Protein AF-A0A1C6YY06-F1 (afdb_monomer_lite)

Foldseek 3Di:
DDADDDPPDPVQGDDDPFGDDDDDDDQKDKDKDWDDDDPVRVVVVDDIDIDIDIDTADDDDPLFRGWDWDQDPPRDIDIDTDNDPDDPPDDDPPVVPPVPPPPDD

Secondary structure (DSSP, 8-state):
-B----SS-GGG---BSS--S----SSEEEEEEEE---HHHHHTT---EEEEEEEEPPPPPTT--EEEEEEETTTEEEEEEESSSS-TT---SGGGGSSSSS---

Organism: Hafnia alvei (NCBI:txid569)

Sequence (105 aa):
NSSAHDKNNPYAKGAGKTTCCGSISGKTAEVIWTLDITHEQYLKGMRLEKRQVVMPLPERKWGENDLHVHFLPGDKVLLGWSDNAWSPYEKRTDTLGKSAKQEQK

Structure (mmCIF, N/CA/C/O backbone):
data_AF-A0A1C6YY06-F1
#
_entry.id   AF-A0A1C6YY06-F1
#
loop_
_atom_site.group_PDB
_atom_site.id
_atom_site.type_symbol
_atom_site.label_atom_id
_atom_site.label_alt_id
_atom_site.label_comp_id
_atom_site.label_asym_id
_atom_site.label_entity_id
_atom_site.label_seq_id
_atom_site.pdbx_PDB_ins_code
_atom_site.Cartn_x
_atom_site.Cartn_y
_atom_site.Cartn_z
_atom_site.occupancy
_atom_site.B_iso_or_equiv
_atom_site.auth_seq_id
_atom_site.auth_comp_id
_atom_site.auth_asym_id
_atom_site.auth_atom_id
_atom_site.pdbx_PDB_model_num
ATOM 1 N N . ASN A 1 1 ? 2.043 3.932 9.772 1.00 44.62 1 ASN A N 1
ATOM 2 C CA . ASN A 1 1 ? 3.115 3.004 10.198 1.00 44.62 1 ASN A CA 1
ATOM 3 C C . ASN A 1 1 ? 3.190 1.912 9.149 1.00 44.62 1 ASN A C 1
ATOM 5 O O . ASN A 1 1 ? 2.192 1.225 8.985 1.00 44.62 1 ASN A O 1
ATOM 9 N N . SER A 1 2 ? 4.292 1.800 8.412 1.00 50.09 2 SER A N 1
ATOM 10 C CA . SER A 1 2 ? 4.485 0.782 7.371 1.00 50.09 2 SER A CA 1
ATOM 11 C C . SER A 1 2 ? 5.401 -0.309 7.930 1.00 50.09 2 SER A C 1
ATOM 13 O O . SER A 1 2 ? 6.434 0.017 8.518 1.00 50.09 2 SER A O 1
ATOM 15 N N . SER A 1 3 ? 5.018 -1.580 7.794 1.00 52.34 3 SER A N 1
ATOM 16 C CA . SER A 1 3 ? 5.855 -2.734 8.140 1.00 52.34 3 SER A CA 1
ATOM 17 C C . SER A 1 3 ? 5.758 -3.797 7.044 1.00 52.34 3 SER A C 1
ATOM 19 O O . SER A 1 3 ? 4.703 -3.995 6.444 1.00 52.34 3 SER A O 1
ATOM 21 N N . ALA A 1 4 ? 6.863 -4.487 6.775 1.00 52.56 4 ALA A N 1
ATOM 22 C CA . ALA A 1 4 ? 6.962 -5.569 5.810 1.00 52.56 4 ALA A CA 1
ATOM 23 C C . ALA A 1 4 ? 7.246 -6.834 6.605 1.00 52.56 4 ALA A C 1
ATOM 25 O O . ALA A 1 4 ? 8.281 -6.978 7.251 1.00 52.56 4 ALA A O 1
ATOM 26 N N . HIS A 1 5 ? 6.285 -7.744 6.620 1.00 53.84 5 HIS A N 1
ATOM 27 C CA . HIS A 1 5 ? 6.426 -8.981 7.361 1.00 53.84 5 HIS A CA 1
ATOM 28 C C . HIS A 1 5 ? 6.919 -10.080 6.421 1.00 53.84 5 HIS A C 1
ATOM 30 O O . HIS A 1 5 ? 6.124 -10.736 5.753 1.00 53.84 5 HIS A O 1
ATOM 36 N N . ASP A 1 6 ? 8.226 -10.315 6.400 1.00 53.78 6 ASP A N 1
ATOM 37 C CA . ASP A 1 6 ? 8.795 -11.508 5.779 1.00 53.78 6 ASP A CA 1
ATOM 38 C C . ASP A 1 6 ? 8.890 -12.628 6.830 1.00 53.78 6 ASP A C 1
ATOM 40 O O . ASP A 1 6 ? 9.418 -12.436 7.928 1.00 53.78 6 ASP A O 1
ATOM 44 N N . LYS A 1 7 ? 8.359 -13.813 6.508 1.00 56.28 7 LYS A N 1
ATOM 45 C CA . LYS A 1 7 ? 8.452 -15.001 7.373 1.00 56.28 7 LYS A CA 1
ATOM 46 C C . LYS A 1 7 ? 9.903 -15.486 7.523 1.00 56.28 7 LYS A C 1
ATOM 48 O O . LYS A 1 7 ? 10.225 -16.089 8.541 1.00 56.28 7 LYS A O 1
ATOM 53 N N . ASN A 1 8 ? 10.756 -15.200 6.540 1.00 57.81 8 ASN A N 1
ATOM 54 C CA . ASN A 1 8 ? 12.156 -15.615 6.477 1.00 57.81 8 ASN A CA 1
ATOM 55 C C . ASN A 1 8 ? 13.142 -14.494 6.857 1.00 57.81 8 ASN A C 1
ATOM 57 O O . ASN A 1 8 ? 14.305 -14.788 7.121 1.00 57.81 8 ASN A O 1
ATOM 61 N N . ASN A 1 9 ? 12.697 -13.231 6.924 1.00 51.94 9 ASN A N 1
ATOM 62 C CA . ASN A 1 9 ? 13.514 -12.101 7.374 1.00 51.94 9 ASN A CA 1
ATOM 63 C C . ASN A 1 9 ? 12.886 -11.421 8.612 1.00 51.94 9 ASN A C 1
ATOM 65 O O . ASN A 1 9 ? 12.067 -10.505 8.479 1.00 51.94 9 ASN A O 1
ATOM 69 N N . PRO A 1 10 ? 13.286 -11.822 9.836 1.00 53.38 10 PRO A N 1
ATOM 70 C CA . PRO A 1 10 ? 12.740 -11.272 11.078 1.00 53.38 10 PRO A CA 1
ATOM 71 C C . PRO A 1 10 ? 13.078 -9.786 11.293 1.00 53.38 10 PRO A C 1
ATOM 73 O O . PRO A 1 10 ? 12.416 -9.134 12.101 1.00 53.38 10 PRO A O 1
ATOM 76 N N . TYR A 1 11 ? 14.048 -9.236 10.552 1.00 49.56 11 TYR A N 1
ATOM 77 C CA . TYR A 1 11 ? 14.464 -7.831 10.618 1.00 49.56 11 TYR A CA 1
ATOM 78 C C . TYR A 1 11 ? 13.669 -6.906 9.685 1.00 49.56 11 TYR A C 1
ATOM 80 O O . TYR A 1 11 ? 13.784 -5.690 9.802 1.00 49.56 11 TYR A O 1
ATOM 88 N N . ALA A 1 12 ? 12.812 -7.445 8.808 1.00 48.84 12 ALA A N 1
ATOM 89 C CA . ALA A 1 12 ? 11.890 -6.639 7.995 1.00 48.84 12 ALA A CA 1
ATOM 90 C C . ALA A 1 12 ? 10.772 -5.977 8.843 1.00 48.84 12 ALA A C 1
ATOM 92 O O . ALA A 1 12 ? 10.042 -5.095 8.385 1.00 48.84 12 ALA A O 1
ATOM 93 N N . LYS A 1 13 ? 10.673 -6.349 10.127 1.00 45.22 13 LYS A N 1
ATOM 94 C CA . LYS A 1 13 ? 9.729 -5.811 11.115 1.00 45.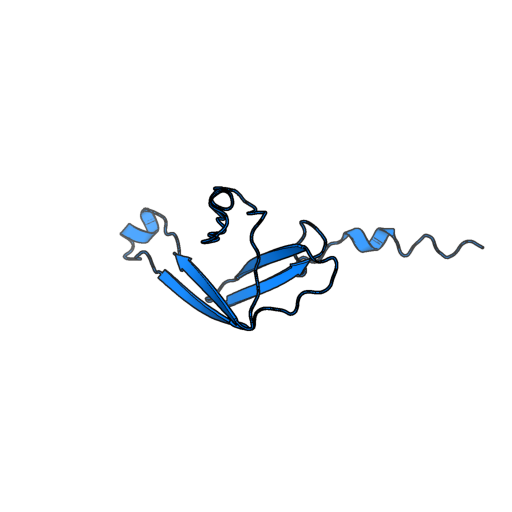22 13 LYS A CA 1
ATOM 95 C C . LYS A 1 13 ? 10.200 -4.466 11.685 1.00 45.22 13 LYS A C 1
ATOM 97 O O . LYS A 1 13 ? 10.428 -4.333 12.882 1.00 45.22 13 LYS A O 1
ATOM 102 N N . GLY A 1 14 ? 10.348 -3.461 10.829 1.00 40.28 14 GLY A N 1
ATOM 103 C CA . GLY A 1 14 ? 10.580 -2.076 11.243 1.00 40.28 14 GLY A CA 1
ATOM 104 C C . GLY A 1 14 ? 9.286 -1.266 11.208 1.00 40.28 14 GLY A C 1
ATOM 105 O O . GLY A 1 14 ? 8.548 -1.338 10.229 1.00 40.28 14 GLY A O 1
ATOM 106 N N . ALA A 1 15 ? 9.007 -0.481 12.251 1.00 42.34 15 ALA A N 1
ATOM 107 C CA . ALA A 1 15 ? 7.994 0.570 12.199 1.00 42.34 15 ALA A CA 1
ATOM 108 C C . ALA A 1 15 ? 8.621 1.821 11.560 1.00 42.34 15 ALA A C 1
ATOM 110 O O . ALA A 1 15 ? 9.365 2.547 12.215 1.00 42.34 15 ALA A O 1
ATOM 111 N N . GLY A 1 16 ? 8.345 2.060 10.276 1.00 47.00 16 GLY A N 1
ATOM 112 C CA . GLY A 1 16 ? 8.868 3.208 9.525 1.00 47.00 16 GLY A CA 1
ATOM 113 C C . GLY A 1 16 ? 7.844 3.781 8.542 1.00 47.00 16 GLY A C 1
ATOM 114 O O . GLY A 1 16 ? 6.776 3.207 8.348 1.00 47.00 16 GLY A O 1
ATOM 115 N N . LYS A 1 17 ? 8.141 4.93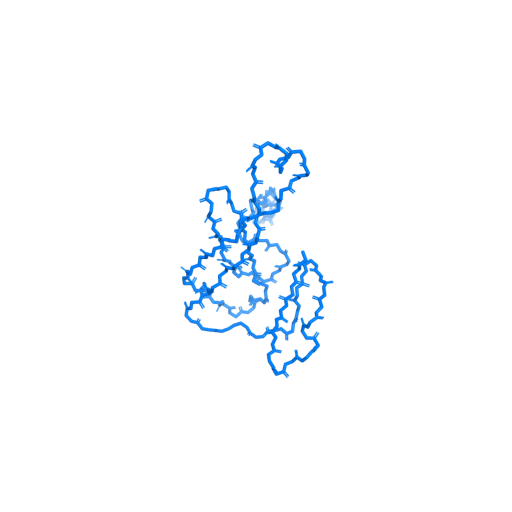7 7.927 1.00 59.41 17 LYS A N 1
ATOM 116 C CA . LYS A 1 17 ? 7.371 5.456 6.771 1.00 59.41 17 LYS A CA 1
ATOM 117 C C . LYS A 1 17 ? 7.585 4.587 5.523 1.00 59.41 17 LYS A C 1
ATOM 119 O O . LYS A 1 17 ? 6.657 4.389 4.746 1.00 59.41 17 LYS A O 1
ATOM 124 N N . THR A 1 18 ? 8.777 4.011 5.416 1.00 62.47 18 THR A N 1
ATOM 125 C CA . THR A 1 18 ? 9.213 3.078 4.376 1.00 62.47 18 THR A CA 1
ATOM 126 C C . THR A 1 18 ? 9.631 1.786 5.060 1.00 62.47 18 THR A C 1
ATOM 128 O O . THR A 1 18 ? 10.265 1.839 6.117 1.00 62.47 18 THR A O 1
ATOM 131 N N . THR A 1 19 ? 9.301 0.638 4.474 1.00 66.12 19 THR A N 1
ATOM 132 C CA . THR A 1 19 ? 9.878 -0.632 4.914 1.00 66.12 19 THR A CA 1
ATOM 133 C C . THR A 1 19 ? 10.793 -1.193 3.843 1.00 66.12 19 THR A C 1
ATOM 135 O O . THR A 1 19 ? 10.408 -1.272 2.682 1.00 66.12 19 THR A O 1
ATOM 138 N N . CYS A 1 20 ? 12.008 -1.569 4.238 1.00 66.62 20 CYS A N 1
ATOM 139 C CA . CYS A 1 20 ? 13.033 -2.099 3.349 1.00 66.62 20 CYS A CA 1
ATOM 140 C C . CYS A 1 20 ? 13.287 -3.596 3.597 1.00 66.62 20 CYS A C 1
ATOM 142 O O . CYS A 1 20 ? 12.822 -4.172 4.582 1.00 66.62 20 CYS A O 1
ATOM 144 N N . CYS A 1 21 ? 14.055 -4.213 2.693 1.00 68.56 21 CYS A N 1
ATOM 145 C C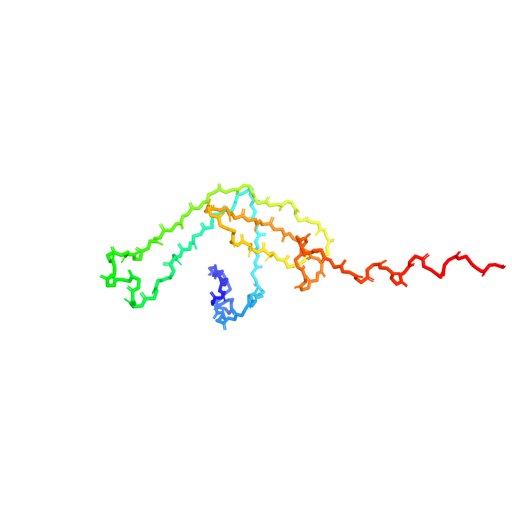A . CYS A 1 21 ? 14.581 -5.581 2.817 1.00 68.56 21 CYS A CA 1
ATOM 146 C C . CYS A 1 21 ? 13.533 -6.714 2.783 1.00 68.56 21 CYS A C 1
ATOM 148 O O . CYS A 1 21 ? 13.816 -7.821 3.248 1.00 68.56 21 CYS A O 1
ATOM 150 N N . GLY A 1 22 ? 12.348 -6.456 2.217 1.00 69.50 22 GLY A N 1
ATOM 151 C CA . GLY A 1 22 ? 11.329 -7.469 1.921 1.00 69.50 22 GLY A CA 1
ATOM 152 C C . GLY A 1 22 ? 11.291 -7.825 0.433 1.00 69.50 22 GLY A C 1
ATOM 153 O O . GLY A 1 22 ? 11.453 -6.954 -0.419 1.00 69.50 22 GLY A O 1
ATOM 154 N N . SER A 1 23 ? 11.060 -9.100 0.113 1.00 74.12 23 SER A N 1
ATOM 155 C CA . SER A 1 23 ? 10.807 -9.541 -1.264 1.00 74.12 23 SER A CA 1
ATOM 156 C C . SER A 1 23 ? 9.306 -9.558 -1.537 1.00 74.12 23 SER A C 1
ATOM 158 O O . SER A 1 23 ? 8.563 -10.305 -0.901 1.00 74.12 23 SER A O 1
ATOM 160 N N . ILE A 1 24 ? 8.855 -8.740 -2.489 1.00 78.69 24 ILE A N 1
ATOM 161 C CA . ILE A 1 24 ? 7.465 -8.718 -2.950 1.00 78.69 24 ILE A CA 1
ATOM 162 C C . ILE A 1 24 ? 7.433 -9.364 -4.331 1.00 78.69 24 ILE A C 1
ATOM 164 O O . ILE A 1 24 ? 8.041 -8.873 -5.281 1.00 78.69 24 ILE A O 1
ATOM 168 N N . SER A 1 25 ? 6.745 -10.495 -4.435 1.00 79.00 25 SER A N 1
ATOM 169 C CA . SER A 1 25 ? 6.603 -11.251 -5.676 1.00 79.00 25 SER A CA 1
ATOM 170 C C . SER A 1 25 ? 5.232 -11.916 -5.729 1.00 79.00 25 SER A C 1
ATOM 172 O O . SER A 1 25 ? 4.611 -12.161 -4.696 1.00 79.00 25 SER A O 1
ATOM 174 N N . GLY A 1 26 ? 4.746 -12.189 -6.936 1.00 85.75 26 GL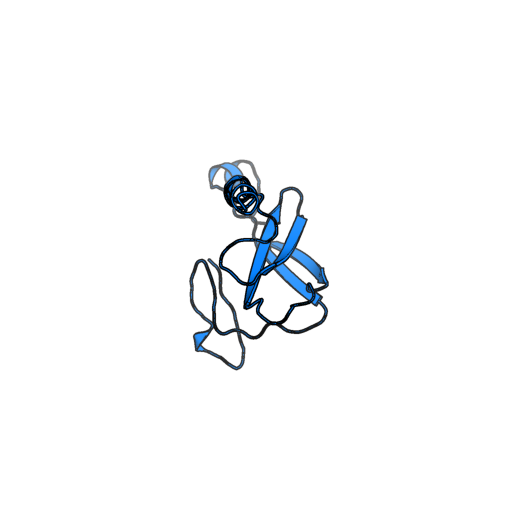Y A N 1
ATOM 175 C CA . GLY A 1 26 ? 3.429 -12.778 -7.158 1.00 85.75 26 GLY A CA 1
ATOM 176 C C . GLY A 1 26 ? 2.654 -12.048 -8.247 1.00 85.75 26 GLY A C 1
ATOM 177 O O . GLY A 1 26 ? 3.152 -11.111 -8.862 1.00 85.75 26 GLY A O 1
ATOM 178 N N . LYS A 1 27 ? 1.429 -12.513 -8.500 1.00 88.06 27 LYS A N 1
ATOM 179 C CA . LYS A 1 27 ? 0.525 -11.925 -9.505 1.00 88.06 27 LYS A CA 1
ATOM 180 C C . LYS A 1 27 ? -0.485 -10.954 -8.897 1.00 88.06 27 LYS A C 1
ATOM 182 O O . LYS A 1 27 ? -1.038 -10.115 -9.598 1.00 88.06 27 LYS A O 1
ATOM 187 N N . THR A 1 28 ? -0.747 -11.087 -7.603 1.00 90.75 28 THR A N 1
ATOM 188 C CA . THR A 1 28 ? -1.801 -10.368 -6.886 1.00 90.75 28 THR A CA 1
ATOM 189 C C . THR A 1 28 ? -1.257 -9.811 -5.585 1.00 90.75 28 THR A C 1
ATOM 191 O O . THR A 1 28 ? -0.454 -10.464 -4.921 1.00 90.75 28 THR A O 1
ATOM 194 N N . ALA A 1 29 ? -1.740 -8.634 -5.212 1.00 89.06 29 ALA A N 1
ATOM 195 C CA . ALA A 1 29 ? -1.507 -8.015 -3.922 1.00 89.06 29 ALA A CA 1
ATOM 196 C C . ALA A 1 29 ? -2.834 -7.918 -3.163 1.00 89.06 29 ALA A C 1
ATOM 198 O O . ALA A 1 29 ? -3.844 -7.467 -3.709 1.00 89.06 29 ALA A O 1
ATOM 199 N N . GLU A 1 30 ? -2.815 -8.342 -1.904 1.00 90.62 30 GLU A N 1
ATOM 200 C CA . GLU A 1 30 ? -3.896 -8.097 -0.956 1.00 90.62 30 GLU A CA 1
ATOM 201 C C . GLU A 1 30 ? -3.509 -6.891 -0.102 1.00 90.62 30 GLU A C 1
ATOM 203 O O . GLU A 1 30 ? -2.487 -6.904 0.587 1.00 90.62 30 GLU A O 1
ATOM 208 N N . VAL A 1 31 ? -4.312 -5.832 -0.173 1.00 87.38 31 VAL A N 1
ATOM 209 C CA . VAL A 1 31 ? -4.097 -4.609 0.600 1.00 87.38 31 VAL A CA 1
ATOM 210 C C . VAL A 1 31 ? -5.199 -4.507 1.639 1.00 87.38 31 VAL A C 1
ATOM 212 O O . VAL A 1 31 ? -6.381 -4.484 1.303 1.00 87.38 31 VAL A O 1
ATOM 215 N N . ILE A 1 32 ? -4.801 -4.439 2.906 1.00 87.50 32 ILE A N 1
ATOM 216 C CA . ILE A 1 32 ? -5.699 -4.392 4.059 1.00 87.50 32 ILE A CA 1
ATOM 217 C C . ILE A 1 32 ? -5.364 -3.145 4.870 1.00 87.50 32 ILE A C 1
ATOM 219 O O . ILE A 1 32 ? -4.209 -2.944 5.244 1.00 87.50 32 ILE A O 1
ATOM 223 N N . TRP A 1 33 ? -6.366 -2.324 5.176 1.00 84.88 33 TRP A N 1
ATOM 224 C CA . TRP A 1 33 ? -6.191 -1.124 5.993 1.00 84.88 33 TRP A CA 1
ATOM 225 C C . TRP A 1 33 ? -7.374 -0.909 6.932 1.00 84.88 33 TRP A C 1
ATOM 227 O O . TRP A 1 33 ? -8.476 -1.408 6.709 1.00 84.88 33 TRP A O 1
ATOM 237 N N . THR A 1 34 ? -7.134 -0.154 7.998 1.00 83.38 34 THR A N 1
ATOM 238 C CA . THR A 1 34 ? -8.177 0.287 8.924 1.00 83.38 34 THR A CA 1
ATOM 239 C C . THR A 1 34 ? -8.395 1.772 8.703 1.00 83.38 34 THR A C 1
ATOM 241 O O . THR A 1 34 ? -7.434 2.541 8.750 1.00 83.38 34 THR A O 1
ATOM 244 N N . LEU A 1 35 ? -9.640 2.176 8.448 1.00 79.62 35 LEU A N 1
ATOM 245 C CA . LEU A 1 35 ? -10.000 3.587 8.425 1.00 79.62 35 LEU A CA 1
ATOM 246 C C . LEU A 1 35 ? -9.985 4.099 9.865 1.00 79.62 35 LEU A C 1
ATOM 248 O O . LEU A 1 35 ? -10.856 3.745 10.662 1.00 79.62 35 LEU A O 1
ATOM 252 N N . ASP A 1 36 ? -8.959 4.877 10.199 1.00 75.75 36 ASP A N 1
ATOM 253 C CA . ASP A 1 36 ? -8.860 5.503 11.511 1.00 75.75 36 ASP A CA 1
ATOM 254 C C . ASP A 1 36 ? -9.862 6.657 11.610 1.00 75.75 36 ASP A C 1
ATOM 256 O 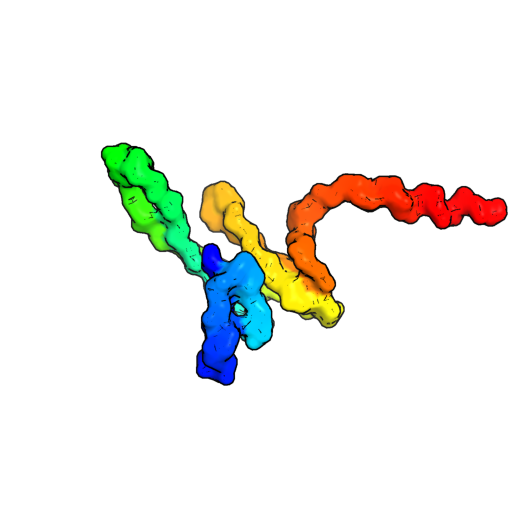O . ASP A 1 36 ? -10.050 7.417 10.656 1.00 75.75 36 ASP A O 1
ATOM 260 N N . ILE A 1 37 ? -10.526 6.763 12.757 1.00 83.12 37 ILE A N 1
ATOM 261 C CA . ILE A 1 37 ? -11.565 7.761 13.007 1.00 83.12 37 ILE A CA 1
ATOM 262 C C . ILE A 1 37 ? -11.230 8.549 14.264 1.00 83.12 37 ILE A C 1
ATOM 264 O O . ILE A 1 37 ? -10.728 8.012 15.251 1.00 83.12 37 ILE A O 1
ATOM 268 N N . THR A 1 38 ? -11.537 9.841 14.253 1.00 86.56 38 THR A N 1
ATOM 269 C CA . THR A 1 38 ? -11.334 10.684 15.432 1.00 86.56 38 THR A CA 1
ATOM 270 C C . THR A 1 38 ? -12.334 10.335 16.537 1.00 86.56 38 THR A C 1
ATOM 272 O O . THR A 1 38 ? -13.395 9.750 16.303 1.00 86.56 38 THR A O 1
ATOM 275 N N . HIS A 1 39 ? -12.035 10.739 17.773 1.00 86.62 39 HIS A N 1
ATOM 276 C CA . HIS A 1 39 ? -12.956 10.532 18.892 1.00 86.62 39 HIS A CA 1
ATOM 277 C C . HIS A 1 39 ? -14.330 11.182 18.642 1.00 86.62 39 HIS A C 1
ATOM 279 O O . HIS A 1 39 ? -15.367 10.567 18.872 1.00 86.62 39 HIS A O 1
ATOM 285 N N . GLU A 1 40 ? -14.355 12.393 18.084 1.00 91.25 40 GLU A N 1
ATOM 286 C CA . GLU A 1 40 ? -15.599 13.086 17.724 1.00 91.25 40 GLU A CA 1
ATOM 287 C C . GLU A 1 40 ? -16.407 12.332 16.662 1.00 91.25 40 GLU A C 1
ATOM 289 O O . GLU A 1 40 ? -17.635 12.284 16.710 1.00 91.25 40 GLU A O 1
ATOM 294 N N . GLN A 1 41 ? -15.716 11.732 15.697 1.00 86.75 41 GLN A N 1
ATOM 295 C CA . GLN A 1 41 ? -16.306 10.900 14.657 1.00 86.75 41 GLN A CA 1
ATOM 296 C C . GLN A 1 41 ? -16.928 9.621 15.234 1.00 86.75 41 GLN A C 1
ATOM 298 O O . GLN A 1 41 ? -18.029 9.238 14.836 1.00 86.75 41 GLN A O 1
ATOM 303 N N . TYR A 1 42 ? -16.276 9.016 16.226 1.00 87.44 42 TYR A N 1
ATOM 304 C CA . TYR A 1 42 ? -16.824 7.888 16.974 1.00 87.44 42 TYR A CA 1
ATOM 305 C C . TYR A 1 42 ? -18.081 8.271 17.770 1.00 87.44 42 TYR A C 1
ATOM 307 O O . TYR A 1 42 ? -19.080 7.554 17.732 1.00 87.44 42 TYR A O 1
ATOM 315 N N . LEU A 1 43 ? -18.075 9.430 18.440 1.00 92.12 43 LEU A N 1
ATOM 316 C CA . LEU A 1 43 ? -19.247 9.940 19.167 1.00 92.12 43 LEU A CA 1
ATOM 317 C C . LEU A 1 43 ? -20.438 10.225 18.238 1.00 92.12 43 LEU A C 1
ATOM 319 O O . LEU A 1 43 ? -21.584 10.069 18.648 1.00 92.12 43 LEU A O 1
ATOM 323 N N . LYS A 1 44 ? -20.178 10.569 16.971 1.00 93.62 44 LYS A N 1
ATOM 324 C CA . LYS A 1 44 ? -21.198 10.700 15.913 1.00 93.62 44 LYS A CA 1
ATOM 325 C C . LYS A 1 44 ? -21.706 9.353 15.376 1.00 93.62 44 LYS A C 1
ATOM 327 O O . LYS A 1 44 ? -22.491 9.333 14.433 1.00 93.62 44 LYS A O 1
ATOM 332 N N . GLY A 1 45 ? -21.279 8.236 15.964 1.00 89.12 45 GLY A N 1
ATOM 333 C CA . GLY A 1 45 ? -21.746 6.890 15.640 1.00 89.12 45 GLY A CA 1
ATOM 334 C C . GLY A 1 45 ? -20.891 6.141 14.619 1.00 89.12 45 GLY A C 1
ATOM 335 O O . GLY A 1 45 ? -21.209 4.989 14.323 1.00 89.12 45 GLY A O 1
ATOM 336 N N . MET A 1 46 ? -19.806 6.734 14.105 1.00 87.00 46 MET A N 1
ATOM 337 C CA . MET A 1 46 ? -18.894 6.014 13.211 1.00 87.00 46 MET A CA 1
ATOM 338 C C . MET A 1 46 ? -18.089 4.966 13.979 1.00 87.00 46 MET A C 1
ATOM 340 O O . MET A 1 46 ? -17.813 5.100 15.173 1.00 87.00 46 MET A O 1
ATOM 344 N N . ARG A 1 47 ? -17.710 3.892 13.292 1.00 85.69 47 ARG A N 1
ATOM 345 C CA . ARG A 1 47 ? -16.953 2.780 13.869 1.00 85.69 47 ARG A CA 1
ATOM 346 C C . ARG A 1 47 ? -15.682 2.546 13.068 1.00 85.69 47 ARG A C 1
ATOM 348 O O . ARG A 1 47 ? -15.596 2.936 11.910 1.00 85.69 47 ARG A O 1
ATOM 355 N N . LEU A 1 48 ? -14.695 1.930 13.715 1.00 84.56 48 LEU A N 1
ATOM 356 C CA . LEU A 1 48 ? -13.484 1.474 13.042 1.00 84.56 48 LEU A CA 1
ATOM 357 C C . LEU A 1 48 ? -13.869 0.424 12.004 1.00 84.56 48 LEU A C 1
ATOM 359 O O . LEU A 1 48 ? -14.486 -0.589 12.338 1.00 84.56 48 LEU A O 1
ATOM 363 N N . GLU A 1 49 ? -13.478 0.663 10.762 1.00 82.94 49 GLU A N 1
ATOM 364 C CA . GLU A 1 49 ? -13.777 -0.228 9.651 1.00 82.94 49 GLU A CA 1
ATOM 365 C C . GLU A 1 49 ? -12.485 -0.755 9.045 1.00 82.94 49 GLU A C 1
ATOM 367 O O . GLU A 1 49 ? -11.602 0.005 8.638 1.00 82.94 49 GLU A O 1
ATOM 372 N N . LYS A 1 50 ? -12.388 -2.083 8.976 1.00 85.75 50 LYS A N 1
ATOM 373 C CA . LYS A 1 50 ? -11.322 -2.769 8.257 1.00 85.75 50 LYS A CA 1
ATOM 374 C C . LYS A 1 50 ? -11.760 -2.944 6.808 1.00 85.75 50 LYS A C 1
ATOM 376 O O . LYS A 1 50 ? -12.764 -3.598 6.538 1.00 85.75 50 LYS A O 1
ATOM 381 N N . ARG A 1 51 ? -11.005 -2.356 5.890 1.00 86.19 51 ARG A N 1
ATOM 382 C CA . ARG A 1 51 ? -11.225 -2.428 4.447 1.00 86.19 51 ARG A CA 1
ATOM 383 C C . ARG A 1 51 ? -10.140 -3.306 3.824 1.00 86.19 51 ARG A C 1
ATOM 385 O O . ARG A 1 51 ? -9.018 -3.386 4.331 1.00 86.19 51 ARG A O 1
ATOM 392 N N . GLN A 1 52 ? -10.497 -3.997 2.749 1.00 89.31 52 GLN A N 1
ATOM 393 C CA . GLN A 1 52 ? -9.579 -4.855 2.012 1.00 89.31 52 GLN A CA 1
ATOM 394 C C . GLN A 1 52 ? -9.857 -4.767 0.518 1.00 89.31 52 GLN A C 1
ATOM 396 O O . GLN A 1 52 ? -11.012 -4.664 0.103 1.00 89.31 52 GLN A O 1
ATOM 401 N N . VAL A 1 53 ? -8.804 -4.857 -0.286 1.00 89.62 53 VAL A N 1
ATOM 402 C CA . VAL A 1 53 ? -8.914 -4.991 -1.736 1.00 89.62 53 VAL A CA 1
ATOM 403 C C . VAL A 1 53 ? -7.868 -5.969 -2.246 1.00 89.62 53 VAL A C 1
ATOM 405 O O . VAL A 1 53 ? -6.723 -5.977 -1.792 1.00 89.62 53 VAL A O 1
ATOM 408 N N . VAL A 1 54 ? -8.280 -6.800 -3.198 1.00 91.31 54 VAL A N 1
ATOM 409 C CA . VAL A 1 54 ? -7.391 -7.697 -3.934 1.00 91.31 54 VAL A CA 1
ATOM 410 C C . VAL A 1 54 ? -7.258 -7.139 -5.338 1.00 91.31 54 VAL A C 1
ATOM 412 O O . VAL A 1 54 ? -8.256 -6.938 -6.029 1.00 91.31 54 VAL A O 1
ATOM 415 N N . MET A 1 55 ? -6.027 -6.870 -5.753 1.00 90.94 55 MET A N 1
ATOM 416 C CA . MET A 1 55 ? -5.735 -6.282 -7.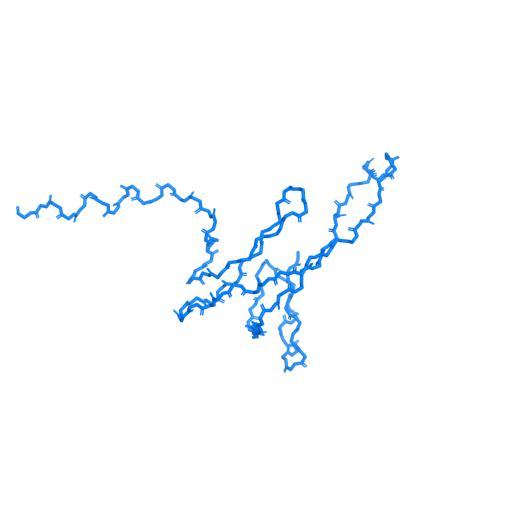056 1.00 90.94 55 MET A CA 1
ATOM 417 C C . MET A 1 55 ? -4.499 -6.937 -7.681 1.00 90.94 55 MET A C 1
ATOM 419 O O . MET A 1 55 ? -3.688 -7.527 -6.961 1.00 90.94 55 MET A O 1
ATOM 423 N N . PRO A 1 56 ? -4.340 -6.887 -9.014 1.00 91.56 56 PRO A N 1
ATOM 424 C CA . PRO A 1 56 ? -3.115 -7.358 -9.645 1.00 91.56 56 PRO A CA 1
ATOM 425 C C . PRO A 1 56 ? -1.909 -6.572 -9.119 1.00 91.56 56 PRO A C 1
ATOM 427 O O . PRO A 1 56 ? -1.971 -5.351 -8.961 1.00 91.56 56 PRO A O 1
ATOM 430 N N . LEU A 1 57 ? -0.814 -7.281 -8.842 1.00 89.81 57 LEU A N 1
ATOM 431 C CA . LEU A 1 57 ? 0.453 -6.646 -8.499 1.00 89.81 57 LEU A CA 1
ATOM 432 C C . LEU A 1 57 ? 1.040 -6.042 -9.789 1.00 89.81 57 LEU A C 1
ATOM 434 O O . LEU A 1 57 ? 1.134 -6.765 -10.784 1.00 89.81 57 LEU A O 1
ATOM 438 N N . PRO A 1 58 ? 1.422 -4.752 -9.809 1.00 88.75 58 PRO A N 1
ATOM 439 C CA . PRO A 1 58 ? 2.038 -4.148 -10.984 1.00 88.75 58 PRO A CA 1
ATOM 440 C C . PRO A 1 58 ? 3.343 -4.867 -11.341 1.00 88.75 58 PRO A C 1
ATOM 442 O O . PRO A 1 58 ? 4.107 -5.276 -10.459 1.00 88.75 58 PRO A O 1
ATOM 445 N N . GLU A 1 59 ? 3.603 -5.002 -12.641 1.00 86.38 59 GLU A N 1
ATOM 446 C CA . GLU A 1 59 ? 4.863 -5.554 -13.128 1.00 86.38 59 GLU A CA 1
ATOM 447 C C . GLU A 1 59 ? 6.022 -4.647 -12.720 1.00 86.38 59 GLU A C 1
ATOM 449 O O . GLU A 1 59 ? 5.996 -3.439 -12.950 1.00 86.38 59 GLU A O 1
ATOM 454 N N . ARG A 1 60 ? 7.038 -5.251 -12.106 1.00 87.00 60 ARG A N 1
ATOM 455 C CA . ARG A 1 60 ? 8.246 -4.556 -11.669 1.00 87.00 60 ARG A CA 1
ATOM 456 C C . ARG A 1 60 ? 9.291 -4.593 -12.772 1.00 87.00 60 ARG A C 1
ATOM 458 O O . ARG A 1 60 ? 9.669 -5.683 -13.212 1.00 87.00 60 ARG A O 1
ATOM 465 N N . LYS A 1 61 ? 9.817 -3.436 -13.171 1.00 85.75 61 LYS A N 1
ATOM 466 C CA . LYS A 1 61 ? 10.977 -3.362 -14.068 1.00 85.75 61 LYS A CA 1
ATOM 467 C C . LYS A 1 61 ? 12.277 -3.422 -13.279 1.00 85.75 61 LYS A C 1
ATOM 469 O O . LYS A 1 61 ? 12.351 -3.102 -12.093 1.00 85.75 61 LYS A O 1
ATOM 474 N N . TRP A 1 62 ? 13.337 -3.863 -13.948 1.00 83.31 62 TRP A N 1
ATOM 475 C CA . TRP A 1 62 ? 14.663 -3.868 -13.343 1.00 83.31 62 TRP A CA 1
ATOM 476 C C . TRP A 1 62 ? 15.104 -2.431 -13.028 1.00 83.31 62 TRP A C 1
ATOM 478 O O . TRP A 1 62 ? 14.973 -1.552 -13.875 1.00 83.31 62 TRP A O 1
ATOM 488 N N . GLY A 1 63 ? 15.602 -2.204 -11.811 1.00 82.56 63 GLY A N 1
ATOM 489 C CA . GLY A 1 63 ? 15.929 -0.869 -11.295 1.00 82.56 63 GLY A CA 1
ATOM 490 C C . GLY A 1 63 ? 14.830 -0.236 -10.435 1.00 82.56 63 GLY A C 1
ATOM 491 O O . GLY A 1 63 ? 15.143 0.633 -9.628 1.00 82.56 63 GLY A O 1
ATOM 492 N N . GLU A 1 64 ? 13.584 -0.712 -10.523 1.00 85.88 64 GLU A N 1
ATOM 493 C CA . GLU A 1 64 ? 12.501 -0.269 -9.642 1.00 85.88 64 GLU A CA 1
ATOM 494 C C . GLU A 1 64 ? 12.513 -1.090 -8.345 1.00 85.88 64 GLU A C 1
ATOM 496 O O . GLU A 1 64 ? 12.255 -2.302 -8.355 1.00 85.88 64 GLU A O 1
ATOM 501 N N . ASN A 1 65 ? 12.864 -0.439 -7.235 1.00 83.50 65 ASN A N 1
ATOM 502 C CA . ASN A 1 65 ? 13.058 -1.081 -5.931 1.00 83.50 65 ASN A CA 1
ATOM 503 C C . ASN A 1 65 ? 12.040 -0.624 -4.877 1.00 83.50 65 ASN A C 1
ATOM 505 O O . ASN A 1 65 ? 11.916 -1.278 -3.843 1.00 83.50 65 ASN A O 1
ATOM 509 N N . ASP A 1 66 ? 11.295 0.450 -5.143 1.00 82.75 66 ASP A N 1
ATOM 510 C CA . ASP A 1 66 ? 10.318 1.015 -4.220 1.00 82.75 66 ASP A CA 1
ATOM 511 C C . ASP A 1 66 ? 8.894 0.709 -4.708 1.00 82.75 66 ASP A C 1
ATOM 513 O O . ASP A 1 66 ? 8.522 1.056 -5.829 1.00 82.75 66 ASP A O 1
ATOM 517 N N . LEU A 1 67 ? 8.086 0.045 -3.872 1.00 86.31 67 LEU A N 1
ATOM 518 C CA . LEU A 1 67 ? 6.655 -0.161 -4.123 1.00 86.31 67 LEU A CA 1
ATOM 519 C C . LEU A 1 67 ? 5.843 0.885 -3.358 1.00 86.31 67 LEU A C 1
ATOM 521 O O . LEU A 1 67 ? 5.824 0.902 -2.127 1.00 86.31 67 LEU A O 1
ATOM 525 N N . HIS A 1 68 ? 5.115 1.711 -4.096 1.00 86.19 68 HIS A N 1
ATOM 526 C CA . HIS A 1 68 ? 4.241 2.748 -3.563 1.00 86.19 68 HIS A CA 1
ATOM 527 C C . HIS A 1 68 ? 2.811 2.245 -3.440 1.00 86.19 68 HIS A C 1
ATOM 529 O O . HIS A 1 68 ? 2.286 1.610 -4.356 1.00 86.19 68 HIS A O 1
ATOM 535 N N . VAL A 1 69 ? 2.165 2.584 -2.323 1.00 86.75 69 VAL A N 1
ATOM 536 C CA . VAL A 1 69 ? 0.755 2.282 -2.048 1.00 86.75 69 VAL A CA 1
ATOM 537 C C . VAL A 1 69 ? 0.025 3.590 -1.764 1.00 86.75 69 VAL A C 1
ATOM 539 O O . VAL A 1 69 ? 0.344 4.279 -0.798 1.00 86.75 69 VAL A O 1
ATOM 542 N N . HIS A 1 70 ? -0.962 3.934 -2.590 1.00 86.06 70 HIS A N 1
ATOM 543 C CA . HIS A 1 70 ? -1.780 5.134 -2.410 1.00 86.06 70 HIS A CA 1
ATOM 544 C C . HIS A 1 70 ? -3.204 4.762 -2.033 1.00 86.06 70 HIS A C 1
ATOM 546 O O . HIS A 1 70 ? -3.859 4.025 -2.764 1.00 86.06 70 HIS A O 1
ATOM 552 N N . PHE A 1 71 ? -3.697 5.343 -0.942 1.00 86.50 71 PHE A N 1
ATOM 553 C CA . PHE A 1 71 ? -5.095 5.264 -0.532 1.00 86.50 71 PHE A CA 1
ATOM 554 C C . PHE A 1 71 ? -5.819 6.523 -1.011 1.00 86.50 71 PHE A C 1
ATOM 556 O O . PHE A 1 71 ? -5.507 7.634 -0.584 1.00 86.50 71 PHE A O 1
ATOM 563 N N . LEU A 1 72 ? -6.760 6.351 -1.931 1.00 85.94 72 LEU A N 1
ATOM 564 C CA . LEU A 1 72 ? -7.578 7.414 -2.497 1.00 85.94 72 LEU A CA 1
ATOM 565 C C . LEU A 1 72 ? -8.996 7.378 -1.902 1.00 85.94 72 LEU A C 1
ATOM 567 O O . LEU A 1 72 ? -9.447 6.329 -1.432 1.00 85.94 72 LEU A O 1
ATOM 571 N N . PRO A 1 73 ? -9.741 8.498 -1.960 1.00 82.56 73 PRO A N 1
ATOM 572 C CA . PRO A 1 73 ? -11.141 8.521 -1.552 1.00 82.56 73 PRO A CA 1
ATOM 573 C C . PRO A 1 73 ? -11.988 7.483 -2.304 1.00 82.56 73 PRO A C 1
ATOM 575 O O . PRO A 1 73 ? -11.803 7.260 -3.504 1.00 82.56 73 PRO A O 1
ATOM 578 N N . GLY A 1 74 ? -12.958 6.892 -1.602 1.00 82.31 74 GLY A N 1
ATOM 579 C CA . GLY A 1 74 ? -13.873 5.896 -2.169 1.00 82.31 74 GLY A CA 1
ATOM 580 C C . GLY A 1 74 ? -13.268 4.497 -2.294 1.00 82.31 74 GLY A C 1
ATOM 581 O O . GLY A 1 74 ? -13.509 3.832 -3.297 1.00 82.31 74 GLY A O 1
ATOM 582 N N . ASP A 1 75 ? -12.469 4.079 -1.307 1.00 82.88 75 ASP A N 1
ATOM 583 C CA . ASP A 1 75 ? -11.853 2.744 -1.213 1.00 82.88 75 ASP A CA 1
ATOM 584 C C . ASP A 1 75 ? -10.979 2.355 -2.417 1.00 82.88 75 ASP A C 1
ATOM 586 O O . ASP A 1 75 ? -10.796 1.180 -2.738 1.00 82.88 75 ASP A O 1
ATOM 590 N N . LYS A 1 76 ? -10.413 3.355 -3.098 1.00 86.31 76 LYS A N 1
ATOM 591 C CA . LYS A 1 76 ? -9.519 3.144 -4.236 1.00 86.31 76 LYS A CA 1
ATOM 592 C C . LYS A 1 76 ? -8.081 3.053 -3.753 1.00 86.31 76 LYS A C 1
ATOM 594 O O . LYS A 1 76 ? -7.602 3.941 -3.054 1.00 86.31 76 LYS A O 1
ATOM 599 N N . VAL A 1 77 ? -7.381 2.010 -4.182 1.00 89.06 77 VAL A N 1
ATOM 600 C CA . VAL A 1 77 ? -5.958 1.820 -3.895 1.00 89.06 77 VAL A CA 1
ATOM 601 C C . VAL A 1 77 ? -5.182 1.761 -5.203 1.00 89.06 77 VAL A C 1
ATOM 603 O O . VAL A 1 77 ? -5.614 1.101 -6.147 1.00 89.06 77 VAL A O 1
ATOM 606 N N . LEU A 1 78 ? -4.046 2.454 -5.261 1.00 89.06 78 LEU A N 1
ATOM 607 C CA . LEU A 1 78 ? -3.094 2.346 -6.366 1.00 89.06 78 LEU A CA 1
ATOM 608 C C . LEU A 1 78 ? -1.785 1.742 -5.871 1.00 89.06 78 LEU A C 1
ATOM 610 O O . LEU A 1 78 ? -1.289 2.115 -4.807 1.00 89.06 78 LEU A O 1
ATOM 614 N N . LEU A 1 79 ? -1.232 0.838 -6.675 1.00 90.19 79 LEU A N 1
ATOM 615 C CA . LEU A 1 79 ? 0.065 0.211 -6.459 1.00 90.19 79 LEU A CA 1
ATOM 616 C C . LEU A 1 79 ? 0.966 0.523 -7.645 1.00 90.19 79 LEU A C 1
ATOM 618 O O . LEU A 1 79 ? 0.576 0.257 -8.783 1.00 90.19 79 LEU A O 1
ATOM 622 N N . GLY A 1 80 ? 2.169 1.025 -7.383 1.00 89.25 80 GLY A N 1
ATOM 623 C CA . GLY A 1 80 ? 3.122 1.360 -8.437 1.00 89.25 80 GLY A CA 1
ATOM 624 C C . GLY A 1 80 ? 4.565 1.205 -7.987 1.00 89.25 80 GLY A C 1
ATOM 625 O O . GLY A 1 80 ? 4.914 1.595 -6.878 1.00 89.25 80 GLY A O 1
ATOM 626 N N . TRP A 1 81 ? 5.392 0.633 -8.855 1.00 88.81 81 TRP A N 1
ATOM 627 C CA . TRP A 1 81 ? 6.835 0.552 -8.655 1.00 88.81 81 TRP A CA 1
ATOM 628 C C . TRP A 1 81 ? 7.523 1.844 -9.110 1.00 88.81 81 TRP A C 1
ATOM 630 O O . TRP A 1 81 ? 7.052 2.511 -10.033 1.00 88.81 81 TRP A O 1
ATOM 640 N N . SER A 1 82 ? 8.640 2.190 -8.477 1.00 86.31 82 SER A N 1
ATOM 641 C CA . SER A 1 82 ? 9.530 3.269 -8.907 1.00 86.31 82 SER A CA 1
ATOM 642 C C . SER A 1 82 ? 10.997 2.937 -8.625 1.00 86.31 82 SER A C 1
ATOM 644 O O . SER A 1 82 ? 11.334 2.066 -7.818 1.00 86.31 82 SER A O 1
ATOM 646 N N . ASP A 1 83 ? 11.886 3.649 -9.314 1.00 85.25 83 ASP A N 1
ATOM 647 C CA . ASP A 1 83 ? 13.344 3.585 -9.156 1.00 85.25 83 ASP A CA 1
ATOM 648 C C . ASP A 1 83 ? 13.884 4.544 -8.081 1.00 85.25 83 ASP A C 1
ATOM 650 O O . ASP A 1 83 ? 15.095 4.661 -7.886 1.00 85.25 83 ASP A O 1
ATOM 654 N N . ASN A 1 84 ? 12.993 5.262 -7.398 1.00 81.00 84 ASN A N 1
ATOM 655 C CA . ASN A 1 84 ? 13.333 6.285 -6.425 1.00 81.00 84 ASN A CA 1
ATOM 656 C C . ASN A 1 84 ? 12.225 6.453 -5.370 1.00 81.00 84 ASN A C 1
ATOM 658 O O . ASN A 1 84 ? 11.119 5.931 -5.507 1.00 81.00 84 ASN A O 1
ATOM 662 N N . ALA A 1 85 ? 12.493 7.270 -4.350 1.00 77.69 85 ALA A N 1
ATOM 663 C CA . ALA A 1 85 ? 11.568 7.519 -3.243 1.00 77.69 85 ALA A CA 1
ATOM 664 C C . ALA A 1 85 ? 10.265 8.260 -3.626 1.00 77.69 85 ALA A C 1
ATOM 666 O O . ALA A 1 85 ? 9.434 8.502 -2.751 1.00 77.69 85 ALA A O 1
ATOM 667 N N . TRP A 1 86 ? 10.080 8.642 -4.892 1.00 78.56 86 TRP A N 1
ATOM 668 C CA . TRP A 1 86 ? 8.895 9.342 -5.380 1.00 78.56 86 TRP A CA 1
ATOM 669 C C . TRP A 1 86 ? 7.887 8.385 -5.994 1.00 78.56 86 TRP A C 1
ATOM 671 O O . TRP A 1 86 ? 8.236 7.424 -6.681 1.00 78.56 86 TRP A O 1
ATOM 681 N N . SER A 1 87 ? 6.615 8.705 -5.780 1.00 76.88 87 SER A N 1
ATOM 682 C CA . SER A 1 87 ? 5.521 7.938 -6.350 1.00 76.88 87 SER A CA 1
ATOM 683 C C . SER A 1 87 ? 5.418 8.153 -7.862 1.00 76.88 87 SER A C 1
ATOM 685 O O . SER A 1 87 ? 5.485 9.297 -8.325 1.00 76.88 87 SER A O 1
ATOM 687 N N . PRO A 1 88 ? 5.136 7.095 -8.645 1.00 80.12 88 PRO A N 1
ATOM 688 C CA . PRO A 1 88 ? 4.874 7.224 -10.078 1.00 80.12 88 PRO A CA 1
ATOM 689 C C . PRO A 1 88 ? 3.594 8.023 -10.392 1.00 80.12 88 PRO A C 1
ATOM 691 O O . PRO A 1 88 ? 3.361 8.383 -11.545 1.00 80.12 88 PRO A O 1
ATOM 694 N N . TYR A 1 89 ? 2.752 8.304 -9.391 1.00 80.94 89 TYR A N 1
ATOM 695 C CA . TYR A 1 89 ? 1.483 9.022 -9.553 1.00 80.94 89 TYR A CA 1
ATOM 696 C C . TYR A 1 89 ? 1.570 10.518 -9.236 1.00 80.94 89 TYR A C 1
ATOM 698 O O . TYR A 1 89 ? 0.592 11.246 -9.431 1.00 80.94 89 TYR A O 1
ATOM 706 N N . GLU A 1 90 ? 2.715 11.002 -8.757 1.00 78.31 90 GLU A N 1
ATOM 707 C CA . GLU A 1 90 ? 2.904 12.417 -8.455 1.00 78.31 90 GLU A CA 1
ATOM 708 C C . GLU A 1 90 ? 3.313 13.199 -9.710 1.00 78.31 90 GLU A C 1
ATOM 710 O O . GLU A 1 90 ? 4.326 12.923 -10.354 1.00 78.31 90 GLU A O 1
ATOM 715 N N . LYS A 1 91 ? 2.531 14.228 -10.062 1.00 67.56 91 LYS A N 1
ATOM 716 C CA . LYS A 1 91 ? 2.927 15.186 -11.100 1.00 67.56 91 LYS A CA 1
ATOM 717 C C . LYS A 1 91 ? 3.930 16.164 -10.510 1.00 67.56 91 LYS A C 1
ATOM 719 O O . LYS A 1 91 ? 3.556 17.023 -9.714 1.00 67.56 91 LYS A O 1
ATOM 724 N N . ARG A 1 92 ? 5.187 16.069 -10.936 1.00 67.25 92 ARG A N 1
ATOM 725 C CA . ARG A 1 92 ? 6.198 17.066 -10.586 1.00 67.25 92 ARG A CA 1
ATOM 726 C C . ARG A 1 92 ? 6.219 18.202 -11.604 1.00 67.25 92 ARG A C 1
ATOM 728 O O . ARG A 1 92 ? 6.079 17.994 -12.805 1.00 67.25 92 ARG A O 1
ATOM 735 N N . THR A 1 93 ? 6.401 19.417 -11.100 1.00 60.59 93 THR A N 1
ATOM 736 C CA . THR A 1 93 ? 6.620 20.634 -11.894 1.00 60.59 93 THR A CA 1
ATOM 737 C C . THR A 1 93 ? 8.096 20.831 -12.272 1.00 60.59 93 THR A C 1
ATOM 739 O O . THR A 1 93 ? 8.439 21.824 -12.909 1.00 60.59 93 THR A O 1
ATOM 742 N N . ASP A 1 94 ? 8.985 19.893 -11.924 1.00 56.28 94 ASP A N 1
ATOM 743 C CA . ASP A 1 94 ? 10.439 20.018 -12.094 1.00 56.28 94 ASP A CA 1
ATOM 744 C C . ASP A 1 94 ? 10.960 19.606 -13.486 1.00 56.28 94 ASP A C 1
ATOM 746 O O . ASP A 1 94 ? 12.112 19.884 -13.824 1.00 56.28 94 ASP A O 1
ATOM 750 N N . THR A 1 95 ? 10.118 19.043 -14.359 1.00 50.66 95 THR A N 1
ATOM 751 C CA . THR A 1 95 ? 10.489 18.741 -15.755 1.00 50.66 95 THR A CA 1
ATOM 752 C C . THR A 1 95 ? 10.501 19.952 -16.692 1.00 50.66 95 THR A C 1
ATOM 754 O O . THR A 1 95 ? 10.926 19.816 -17.837 1.00 50.66 95 THR A O 1
ATOM 757 N N . LEU A 1 96 ? 10.151 21.159 -16.229 1.00 49.56 96 LEU A N 1
ATOM 758 C CA . LEU A 1 96 ? 10.347 22.389 -17.017 1.00 49.56 96 LEU A CA 1
ATOM 759 C C . LEU A 1 96 ? 11.826 22.819 -17.126 1.00 49.56 96 LEU A C 1
ATOM 761 O O . LEU A 1 96 ? 12.153 23.664 -17.953 1.00 49.56 96 LEU A O 1
ATOM 765 N N . GLY A 1 97 ? 12.741 22.226 -16.347 1.00 45.25 97 GLY A N 1
ATOM 766 C CA . GLY A 1 97 ? 14.155 22.632 -16.314 1.00 45.25 97 GLY A CA 1
ATOM 767 C C . GLY A 1 97 ? 15.120 21.860 -17.224 1.00 45.25 97 GLY A C 1
ATOM 768 O O . GLY A 1 97 ? 16.270 22.274 -17.354 1.00 45.25 97 GLY A O 1
ATOM 769 N N . LYS A 1 98 ? 14.712 20.743 -17.850 1.00 43.91 98 LYS A N 1
ATOM 770 C CA . LYS A 1 98 ? 15.623 19.904 -18.666 1.00 43.91 98 LYS A CA 1
ATOM 771 C C . LYS A 1 98 ? 15.359 19.911 -20.175 1.00 43.91 98 LYS A C 1
ATOM 773 O O . LYS A 1 98 ? 16.198 19.410 -20.913 1.00 43.91 98 LYS A O 1
ATOM 778 N N . SER A 1 99 ? 14.289 20.554 -20.646 1.00 43.03 99 SER A N 1
ATOM 779 C CA . SER A 1 99 ? 14.056 20.755 -22.090 1.00 43.03 99 SER A CA 1
ATOM 780 C C . SER A 1 99 ? 14.703 22.022 -22.670 1.00 43.03 99 SER A C 1
ATOM 782 O O . SER A 1 99 ? 14.663 22.207 -23.877 1.00 43.03 99 SER A O 1
ATOM 784 N N . ALA A 1 100 ? 15.337 22.878 -21.858 1.00 45.72 100 ALA A N 1
ATOM 785 C CA . ALA A 1 100 ? 15.900 24.157 -22.318 1.00 45.72 100 ALA A CA 1
ATOM 786 C C . ALA A 1 100 ? 17.432 24.165 -22.526 1.00 45.72 100 ALA A C 1
ATOM 788 O O . ALA A 1 100 ? 18.021 25.235 -22.655 1.00 45.72 100 ALA A O 1
ATOM 789 N N . LYS A 1 101 ? 18.113 23.006 -22.542 1.00 41.66 101 LYS A N 1
ATOM 790 C CA . LYS A 1 101 ? 19.582 22.954 -22.721 1.00 41.66 101 LYS A CA 1
ATOM 791 C C . LYS A 1 101 ? 20.081 21.906 -23.724 1.00 41.66 101 LYS A C 1
ATOM 793 O O . LYS A 1 101 ? 21.160 21.352 -23.541 1.00 41.66 101 LYS A O 1
ATOM 798 N N . GLN A 1 102 ? 19.310 21.642 -24.779 1.00 45.12 102 GLN A N 1
ATOM 799 C CA . GLN A 1 102 ? 19.792 20.885 -25.947 1.00 45.12 102 GLN A CA 1
ATOM 800 C C . GLN A 1 102 ? 19.731 21.651 -27.275 1.00 45.12 102 GLN A C 1
ATOM 802 O O . GLN A 1 102 ? 20.018 21.071 -28.314 1.00 45.12 102 GLN A O 1
ATOM 807 N N . GLU A 1 103 ? 19.486 22.963 -27.252 1.00 42.31 103 GLU A N 1
ATOM 808 C CA . GLU A 1 103 ? 19.572 23.793 -28.458 1.00 42.31 103 GLU A CA 1
ATOM 809 C C . GLU A 1 103 ? 20.486 24.996 -28.221 1.00 42.31 103 GLU A C 1
ATOM 811 O O . GLU A 1 103 ? 20.050 26.101 -27.925 1.00 42.31 103 GLU A O 1
ATOM 816 N N . GLN A 1 104 ? 21.789 24.732 -28.271 1.00 36.75 104 GLN A N 1
ATOM 817 C CA . GLN A 1 104 ? 22.843 25.714 -28.529 1.00 36.75 104 GLN A CA 1
ATOM 818 C C . GLN A 1 104 ? 24.033 24.921 -29.081 1.00 36.75 104 GLN A C 1
ATOM 820 O O . GLN A 1 104 ? 24.886 24.432 -28.340 1.00 36.75 104 GLN A O 1
ATOM 825 N N . LYS A 1 105 ? 23.981 24.700 -30.397 1.00 36.06 105 LYS A N 1
ATOM 826 C CA . LYS A 1 105 ? 25.114 24.340 -31.249 1.00 36.06 105 LYS A CA 1
ATOM 827 C C . LYS A 1 105 ? 25.695 25.621 -31.834 1.00 36.06 105 LYS A C 1
ATOM 829 O O . LYS A 1 105 ? 24.883 26.525 -32.127 1.00 36.06 105 LYS A O 1
#

Radius of gyration: 18.65 Å; chains: 1; bounding box: 47×41×50 Å

pLDDT: mean 73.71, std 17.25, range [36.06, 93.62]